Protein AF-A0A800MS13-F1 (afdb_monomer_lite)

Organism: Cytobacillus firmus (NCBI:txid1399)

pLDDT: mean 89.98, std 12.03, range [44.66, 98.5]

Sequence (130 aa):
MPWITLSTSRRIKYLKNELPKLKKLQSELDHDLFFPQVKTWYMLLRESWERAVEELLLNGVVERFNPSVQTQRLCKIKFTDEIVQLVTEGMTKTSTYVHDESQAIGRIIPSNDEMIEDLNMLEQFSKLFK

Structure (mmCIF, N/CA/C/O backbone):
data_AF-A0A800MS13-F1
#
_entry.id   AF-A0A800MS13-F1
#
loop_
_atom_site.group_PDB
_atom_site.id
_atom_site.type_symbol
_atom_site.label_atom_id
_atom_site.label_alt_id
_atom_site.label_comp_id
_atom_site.label_asym_id
_atom_site.label_entity_id
_atom_site.label_seq_id
_atom_site.pdbx_PDB_ins_code
_atom_site.Cartn_x
_atom_site.Cartn_y
_atom_site.Cartn_z
_atom_site.occupancy
_atom_site.B_iso_or_equiv
_atom_site.auth_seq_id
_atom_site.auth_comp_id
_atom_site.auth_asym_id
_atom_site.auth_atom_id
_atom_site.pdbx_PDB_model_num
ATOM 1 N N . MET A 1 1 ? -12.928 6.766 -12.023 1.00 60.12 1 MET A N 1
ATOM 2 C CA . MET A 1 1 ? -12.799 7.384 -10.684 1.00 60.12 1 MET A CA 1
ATOM 3 C C . MET A 1 1 ? -11.366 7.867 -10.517 1.00 60.12 1 MET A C 1
ATOM 5 O O . MET A 1 1 ? -10.481 7.127 -10.935 1.00 60.12 1 MET A O 1
ATOM 9 N N . PRO A 1 2 ? -11.128 9.064 -9.955 1.00 86.81 2 PRO A N 1
ATOM 10 C CA . PRO A 1 2 ? -9.779 9.572 -9.687 1.00 86.81 2 PRO A CA 1
ATOM 11 C C . PRO A 1 2 ? -8.984 8.637 -8.761 1.00 86.81 2 PRO A C 1
ATOM 13 O O . PRO A 1 2 ? -9.568 8.066 -7.839 1.00 86.81 2 PRO A O 1
ATOM 16 N N . TRP A 1 3 ? -7.666 8.508 -8.956 1.00 91.44 3 TRP A N 1
ATOM 17 C CA . TRP A 1 3 ? -6.792 7.610 -8.175 1.00 91.44 3 TRP A CA 1
ATOM 18 C C . TRP A 1 3 ? -6.955 7.761 -6.649 1.00 91.44 3 TRP A C 1
ATOM 20 O O . TRP A 1 3 ? -7.079 6.778 -5.912 1.00 91.44 3 TRP A O 1
ATOM 30 N N . ILE A 1 4 ? -7.072 9.003 -6.173 1.00 89.06 4 ILE A N 1
ATOM 31 C CA . ILE A 1 4 ? -7.271 9.333 -4.753 1.00 89.06 4 ILE A CA 1
ATOM 32 C C . ILE A 1 4 ? -8.541 8.705 -4.146 1.00 89.06 4 ILE A C 1
ATOM 34 O O . ILE A 1 4 ? -8.589 8.426 -2.951 1.00 89.06 4 ILE A O 1
ATOM 38 N N . THR A 1 5 ? -9.553 8.414 -4.964 1.00 88.38 5 THR A N 1
ATOM 39 C CA . THR A 1 5 ? -10.831 7.824 -4.523 1.00 88.38 5 THR A CA 1
ATOM 40 C C . THR A 1 5 ? -10.859 6.296 -4.599 1.00 88.38 5 THR A C 1
ATOM 42 O O . THR A 1 5 ? -11.832 5.673 -4.182 1.00 88.38 5 THR A O 1
ATOM 45 N N . LEU A 1 6 ? -9.815 5.664 -5.145 1.00 95.12 6 LEU A N 1
ATOM 46 C CA . LEU A 1 6 ? -9.763 4.211 -5.274 1.00 95.12 6 LEU A CA 1
ATOM 47 C C . LEU A 1 6 ? -9.459 3.552 -3.926 1.00 95.12 6 LEU A C 1
ATOM 49 O O . LEU A 1 6 ? -8.524 3.959 -3.235 1.00 95.12 6 LEU A O 1
ATOM 53 N N . SER A 1 7 ? -10.218 2.503 -3.601 1.00 95.81 7 SER A N 1
ATOM 54 C CA . SER A 1 7 ? -9.925 1.591 -2.492 1.00 95.81 7 SER A CA 1
ATOM 55 C C . SER A 1 7 ? -8.627 0.827 -2.736 1.00 95.81 7 SER A C 1
ATOM 57 O O . SER A 1 7 ? -8.205 0.650 -3.884 1.00 95.81 7 SER A O 1
ATOM 59 N N . THR A 1 8 ? -8.048 0.286 -1.670 1.00 97.19 8 THR A N 1
ATOM 60 C CA . THR A 1 8 ? -6.847 -0.559 -1.698 1.00 97.19 8 THR A CA 1
ATOM 61 C C . THR A 1 8 ? -6.978 -1.680 -2.729 1.00 97.19 8 THR A C 1
ATOM 63 O O . THR A 1 8 ? -6.116 -1.854 -3.589 1.00 97.19 8 THR A O 1
ATOM 66 N N . SER A 1 9 ? -8.117 -2.380 -2.744 1.00 97.25 9 SER A N 1
ATOM 67 C CA . SER A 1 9 ? -8.380 -3.463 -3.701 1.00 97.25 9 SER A CA 1
ATOM 68 C C . SER A 1 9 ? -8.391 -3.000 -5.165 1.00 97.25 9 SER A C 1
ATOM 70 O O . SER A 1 9 ? -7.885 -3.699 -6.046 1.00 97.25 9 SER A O 1
ATOM 72 N N . ARG A 1 10 ? -8.936 -1.810 -5.449 1.00 97.94 10 ARG A N 1
ATOM 73 C CA . ARG A 1 10 ? -8.954 -1.237 -6.804 1.00 97.94 10 ARG A CA 1
ATOM 74 C C . ARG A 1 10 ? -7.580 -0.728 -7.227 1.00 97.94 10 ARG A C 1
ATOM 76 O O . ARG A 1 10 ? -7.247 -0.868 -8.401 1.00 97.94 10 ARG A O 1
ATOM 83 N N . ARG A 1 11 ? -6.788 -0.188 -6.296 1.00 98.44 11 ARG A N 1
ATOM 84 C CA . ARG A 1 11 ? -5.401 0.233 -6.544 1.00 98.44 11 ARG A CA 1
ATOM 85 C C . ARG A 1 11 ? -4.503 -0.955 -6.883 1.00 98.44 11 ARG A C 1
ATOM 87 O O . ARG A 1 11 ? -3.835 -0.917 -7.910 1.00 98.44 11 ARG A O 1
ATOM 94 N N . ILE A 1 12 ? -4.587 -2.049 -6.118 1.00 98.38 12 ILE A N 1
ATOM 95 C CA . ILE A 1 12 ? -3.877 -3.307 -6.424 1.00 98.38 12 ILE A CA 1
ATOM 96 C C . ILE A 1 12 ? -4.250 -3.803 -7.826 1.00 98.38 12 ILE A C 1
ATOM 98 O O . ILE A 1 12 ? -3.376 -4.110 -8.633 1.00 98.38 12 ILE A O 1
ATOM 102 N N . LYS A 1 13 ? -5.551 -3.831 -8.155 1.00 98.19 13 LYS A N 1
ATOM 103 C CA . LYS A 1 13 ? -6.016 -4.238 -9.490 1.00 98.19 13 LYS A CA 1
ATOM 104 C C . LYS A 1 13 ? -5.467 -3.335 -10.598 1.00 98.19 13 LYS A C 1
ATOM 106 O O . LYS A 1 13 ? -5.083 -3.842 -11.647 1.00 98.19 13 LYS A O 1
ATOM 111 N N . TYR A 1 14 ? -5.443 -2.021 -10.381 1.00 98.00 14 TYR A N 1
ATOM 112 C CA . TYR A 1 14 ? -4.866 -1.069 -11.329 1.00 98.00 14 TYR A CA 1
ATOM 113 C C . TYR A 1 14 ? -3.380 -1.362 -11.566 1.00 98.00 14 TYR A C 1
ATOM 115 O O . TYR A 1 14 ? -2.989 -1.593 -12.705 1.00 98.00 14 TYR A O 1
ATOM 123 N N . LEU A 1 15 ? -2.579 -1.448 -10.498 1.00 98.19 15 LEU A N 1
ATOM 124 C CA . LEU A 1 15 ? -1.139 -1.719 -10.581 1.00 98.19 15 LEU A CA 1
ATOM 125 C C . LEU A 1 15 ? -0.848 -3.046 -11.285 1.00 98.19 15 LEU A C 1
ATOM 127 O O . LEU A 1 15 ? 0.035 -3.107 -12.138 1.00 98.19 15 LEU A O 1
ATOM 131 N N . LYS A 1 16 ? -1.643 -4.081 -10.990 1.00 98.38 16 LYS A N 1
ATOM 132 C CA . LYS A 1 16 ? -1.551 -5.395 -11.637 1.00 98.38 16 LYS A CA 1
ATOM 133 C C . LYS A 1 16 ? -1.786 -5.323 -13.145 1.00 98.38 16 LYS A C 1
ATOM 135 O O . LYS A 1 16 ? -1.101 -5.998 -13.905 1.00 98.38 16 LYS A O 1
ATOM 140 N N . ASN A 1 17 ? -2.739 -4.500 -13.579 1.00 97.69 17 ASN A N 1
ATOM 141 C CA . ASN A 1 17 ? -3.065 -4.323 -14.994 1.00 97.69 17 ASN A CA 1
ATOM 142 C C . ASN A 1 17 ? -2.006 -3.514 -15.765 1.00 97.69 17 ASN A C 1
ATOM 144 O O . ASN A 1 17 ? -1.958 -3.609 -16.991 1.00 97.69 17 ASN A O 1
ATOM 148 N N . GLU A 1 18 ? -1.162 -2.742 -15.077 1.00 96.88 18 GLU A N 1
ATOM 149 C CA . GLU A 1 18 ? -0.063 -1.995 -15.703 1.00 96.88 18 GLU A CA 1
ATOM 150 C C . GLU A 1 18 ? 1.186 -2.862 -15.942 1.00 96.88 18 GLU A C 1
ATOM 152 O O . GLU A 1 18 ? 1.925 -2.617 -16.896 1.00 96.88 18 GLU A O 1
ATOM 157 N N . LEU A 1 19 ? 1.398 -3.921 -15.149 1.00 96.88 19 LEU A N 1
ATOM 158 C CA . LEU A 1 19 ? 2.585 -4.786 -15.244 1.00 96.88 19 LEU A CA 1
ATOM 159 C C . LEU A 1 19 ? 2.841 -5.372 -16.649 1.00 96.88 19 LEU A C 1
ATOM 161 O O . LEU A 1 19 ? 3.993 -5.329 -17.084 1.00 96.88 19 LEU A O 1
ATOM 165 N N . PRO A 1 20 ? 1.836 -5.855 -17.416 1.00 95.44 20 PRO A N 1
ATOM 166 C CA . PRO A 1 20 ? 2.066 -6.343 -18.779 1.00 95.44 20 PRO A CA 1
ATOM 167 C C . PRO A 1 20 ? 2.562 -5.260 -19.744 1.00 95.44 20 PRO A C 1
ATOM 169 O O . PRO A 1 20 ? 3.358 -5.547 -20.637 1.00 95.44 20 PRO A O 1
ATOM 172 N N . LYS A 1 21 ? 2.116 -4.008 -19.567 1.00 92.69 21 LYS A N 1
ATOM 173 C CA . LYS A 1 21 ? 2.556 -2.878 -20.398 1.00 92.69 21 LYS A CA 1
ATOM 174 C C . LYS A 1 21 ? 4.015 -2.540 -20.110 1.00 92.69 21 LYS A C 1
ATOM 176 O O . LYS A 1 21 ? 4.799 -2.372 -21.037 1.00 92.69 21 LYS A O 1
ATOM 181 N N . LEU A 1 22 ? 4.382 -2.511 -18.829 1.00 92.44 22 LEU A N 1
ATOM 182 C CA . LEU A 1 22 ? 5.757 -2.274 -18.389 1.00 92.44 22 LEU A CA 1
ATOM 183 C C . LEU A 1 22 ? 6.698 -3.390 -18.851 1.00 92.44 22 LEU A C 1
ATOM 185 O O . LEU A 1 22 ? 7.800 -3.103 -19.306 1.00 92.44 22 LEU A O 1
ATOM 189 N N . LYS A 1 23 ? 6.241 -4.648 -18.831 1.00 92.56 23 LYS A N 1
ATOM 190 C CA . LYS A 1 23 ? 6.995 -5.788 -19.373 1.00 92.56 23 LYS A CA 1
ATOM 191 C C . LYS A 1 23 ? 7.311 -5.615 -20.858 1.00 92.56 23 LYS A C 1
ATOM 193 O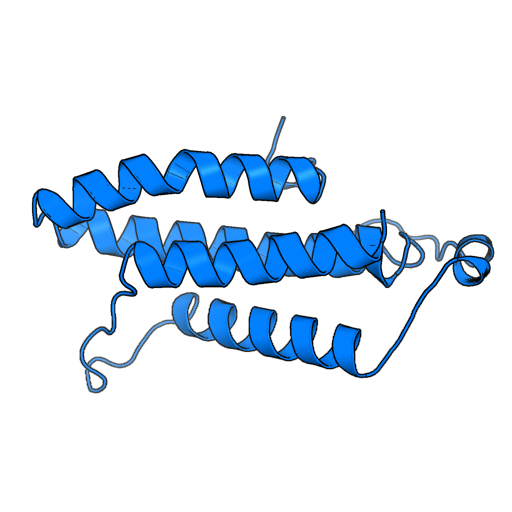 O . LYS A 1 23 ? 8.427 -5.892 -21.288 1.0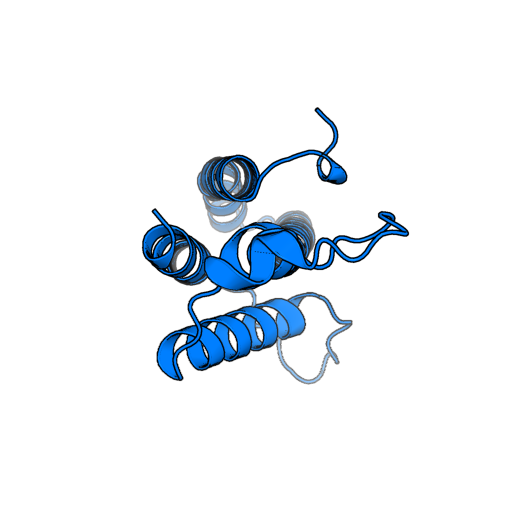0 92.56 23 LYS A O 1
ATOM 198 N N . LYS A 1 24 ? 6.334 -5.144 -21.639 1.00 90.88 24 LYS A N 1
ATOM 199 C CA . LYS A 1 24 ? 6.519 -4.872 -23.067 1.00 90.88 24 LYS A CA 1
ATOM 200 C C . LYS A 1 24 ? 7.560 -3.769 -23.295 1.00 90.88 24 LYS A C 1
ATOM 202 O O . LYS A 1 24 ? 8.497 -3.990 -24.056 1.00 90.88 24 LYS A O 1
ATOM 207 N N . LEU A 1 25 ? 7.455 -2.650 -22.575 1.00 86.94 25 LEU A N 1
ATOM 208 C CA . LEU A 1 25 ? 8.432 -1.553 -22.650 1.00 86.94 25 LEU A CA 1
ATOM 209 C C . LEU A 1 25 ? 9.851 -2.011 -22.282 1.00 86.94 25 LEU A C 1
ATOM 211 O O . LEU A 1 25 ? 10.808 -1.640 -22.952 1.00 86.94 25 LEU A O 1
ATOM 215 N N . GLN A 1 26 ? 9.981 -2.874 -21.269 1.00 84.06 26 GLN A N 1
ATOM 216 C CA . GLN A 1 26 ? 11.266 -3.467 -20.897 1.00 84.06 26 GLN A CA 1
ATOM 217 C C . GLN A 1 26 ? 11.868 -4.299 -22.043 1.00 84.06 26 GLN A C 1
ATOM 219 O O . GLN A 1 26 ? 13.068 -4.227 -22.292 1.00 84.06 26 GLN A O 1
ATOM 224 N N . SER A 1 27 ? 11.042 -5.081 -22.751 1.00 83.25 27 SER A N 1
ATOM 225 C CA . SER A 1 27 ? 11.490 -5.939 -23.859 1.00 83.25 27 SER A CA 1
ATOM 226 C C . SER A 1 27 ? 11.841 -5.181 -25.141 1.00 83.25 27 SER A C 1
ATOM 228 O O . SER A 1 27 ? 12.667 -5.650 -25.918 1.00 83.25 27 SER A O 1
ATOM 230 N N . GLU A 1 28 ? 11.236 -4.012 -25.357 1.00 84.62 28 GLU A N 1
ATOM 231 C CA . GLU A 1 28 ? 11.497 -3.153 -26.519 1.00 84.62 28 GLU A CA 1
ATOM 232 C C . GLU A 1 28 ? 12.771 -2.301 -26.343 1.00 84.62 28 GLU A C 1
ATOM 234 O O . GLU A 1 28 ? 13.150 -1.588 -27.268 1.00 84.62 28 GLU A O 1
ATOM 239 N N . LEU A 1 29 ? 13.456 -2.407 -25.189 1.00 69.62 29 LEU A N 1
ATOM 240 C CA . LEU A 1 29 ? 14.675 -1.659 -24.826 1.00 69.62 29 LEU A CA 1
ATOM 241 C C . LEU A 1 29 ? 14.525 -0.130 -24.938 1.00 69.62 29 LEU A C 1
ATOM 243 O O . LEU A 1 29 ? 15.515 0.598 -25.026 1.00 69.62 29 LEU A O 1
ATOM 247 N N . ASP A 1 30 ? 13.292 0.374 -24.875 1.00 75.31 30 ASP A N 1
ATOM 248 C CA . ASP A 1 30 ? 13.002 1.804 -24.827 1.00 75.31 30 ASP A CA 1
ATOM 249 C C . ASP A 1 30 ? 13.220 2.323 -23.396 1.00 75.31 30 ASP A C 1
ATOM 251 O O . ASP A 1 30 ? 12.290 2.539 -22.614 1.00 75.31 30 ASP A O 1
ATOM 255 N N . HIS A 1 31 ? 14.492 2.434 -23.009 1.00 69.44 31 HIS A N 1
ATOM 256 C CA . HIS A 1 31 ? 14.898 2.802 -21.653 1.00 69.44 31 HIS A CA 1
ATOM 257 C C . HIS A 1 31 ? 14.454 4.215 -21.252 1.00 69.44 31 HIS A C 1
ATOM 259 O O . HIS A 1 31 ? 14.181 4.448 -20.068 1.00 69.44 31 HIS A O 1
ATOM 265 N N . ASP A 1 32 ? 14.347 5.126 -22.222 1.00 75.62 32 ASP A N 1
ATOM 266 C CA . ASP A 1 32 ? 13.932 6.512 -22.005 1.00 75.62 32 ASP A CA 1
ATOM 267 C C . ASP A 1 32 ? 12.450 6.603 -21.624 1.00 75.62 32 ASP A C 1
ATOM 269 O O . ASP A 1 32 ? 12.078 7.437 -20.795 1.00 75.62 32 ASP A O 1
ATOM 273 N N . LEU A 1 33 ? 11.608 5.703 -22.147 1.00 79.75 33 LEU A N 1
ATOM 274 C CA . LEU A 1 33 ? 10.205 5.590 -21.741 1.00 79.75 33 LEU A CA 1
ATOM 275 C C . LEU A 1 33 ? 9.986 4.631 -20.568 1.00 79.75 33 LEU A C 1
ATOM 277 O O . LEU A 1 33 ? 9.074 4.840 -19.767 1.00 79.75 33 LEU A O 1
ATOM 281 N N . PHE A 1 34 ? 10.800 3.586 -20.432 1.00 83.31 34 PHE A N 1
ATOM 282 C CA . PHE A 1 34 ? 10.606 2.562 -19.408 1.00 83.31 34 PHE A CA 1
ATOM 283 C C . PHE A 1 34 ? 10.830 3.102 -17.990 1.00 83.31 34 PHE A C 1
ATOM 285 O O . PHE A 1 34 ? 9.980 2.919 -17.116 1.00 83.31 34 PHE A O 1
ATOM 292 N N . PHE A 1 35 ? 11.938 3.811 -17.751 1.00 84.69 35 PHE A N 1
ATOM 293 C CA . PHE A 1 35 ? 12.297 4.261 -16.403 1.00 84.69 35 PHE A CA 1
ATOM 294 C C . PHE A 1 35 ? 11.270 5.225 -15.771 1.00 84.69 35 PHE A C 1
ATOM 296 O O . PHE A 1 35 ? 10.846 4.972 -14.638 1.00 84.69 35 PHE A O 1
ATOM 303 N N . PRO A 1 36 ? 10.785 6.279 -16.464 1.00 87.75 36 PRO A N 1
ATOM 304 C CA . PRO A 1 36 ? 9.743 7.156 -15.922 1.00 87.75 36 PRO A CA 1
ATOM 305 C C . PRO A 1 36 ? 8.443 6.419 -15.573 1.00 87.75 36 PRO A C 1
ATOM 307 O O . PRO A 1 36 ? 7.771 6.762 -14.594 1.00 87.75 36 PRO A O 1
ATOM 310 N N . GLN A 1 37 ? 8.094 5.390 -16.348 1.00 91.38 37 GLN A N 1
ATOM 311 C CA . GLN A 1 37 ? 6.883 4.604 -16.121 1.00 91.38 37 GLN A CA 1
ATOM 312 C C . GLN A 1 37 ? 7.023 3.684 -14.908 1.00 91.38 37 GLN A C 1
ATOM 314 O O . GLN A 1 37 ? 6.096 3.587 -14.105 1.00 91.38 37 GLN A O 1
ATOM 319 N N . VAL A 1 38 ? 8.196 3.077 -14.713 1.00 91.81 38 VAL A N 1
ATOM 320 C CA . VAL A 1 38 ? 8.509 2.313 -13.496 1.00 91.81 38 VAL A CA 1
ATOM 321 C C . VAL A 1 38 ? 8.481 3.219 -12.265 1.00 91.81 38 VAL A C 1
ATOM 323 O O . VAL A 1 38 ? 7.824 2.881 -11.281 1.00 91.81 38 VAL A O 1
ATOM 326 N N . LYS A 1 39 ? 9.100 4.405 -12.328 1.00 90.94 39 LYS A N 1
ATOM 327 C CA . LYS A 1 39 ? 9.066 5.387 -11.230 1.00 90.94 39 LYS A CA 1
ATOM 328 C C . LYS A 1 39 ? 7.633 5.779 -10.862 1.00 90.94 39 LYS A C 1
ATOM 330 O O . LYS A 1 39 ? 7.262 5.777 -9.689 1.00 90.94 39 LYS A O 1
ATOM 335 N N . THR A 1 40 ? 6.806 6.052 -11.869 1.00 93.81 40 THR A N 1
ATOM 336 C CA . THR A 1 40 ? 5.379 6.349 -11.679 1.00 93.81 40 THR A CA 1
ATOM 337 C C . THR A 1 40 ? 4.640 5.169 -11.050 1.00 93.81 40 THR A C 1
ATOM 339 O O . THR A 1 40 ? 3.850 5.355 -10.125 1.00 93.81 40 THR A O 1
ATOM 342 N N . TRP A 1 41 ? 4.914 3.944 -11.497 1.00 96.25 41 TRP A N 1
ATOM 343 C CA . TRP A 1 41 ? 4.305 2.744 -10.934 1.00 96.25 41 TRP A CA 1
ATOM 344 C C . TRP A 1 41 ? 4.663 2.558 -9.451 1.00 96.25 41 TRP A C 1
ATOM 346 O O . TRP A 1 41 ? 3.767 2.310 -8.645 1.00 96.25 41 TRP A O 1
ATOM 356 N N . TYR A 1 42 ? 5.925 2.767 -9.056 1.00 95.94 42 TYR A N 1
ATOM 357 C CA . TYR A 1 42 ? 6.340 2.688 -7.647 1.00 95.94 42 TYR A CA 1
ATOM 358 C C . TYR A 1 42 ? 5.768 3.810 -6.785 1.00 95.94 42 TYR A C 1
ATOM 360 O O . TYR A 1 42 ? 5.385 3.558 -5.644 1.00 95.94 42 TYR A O 1
ATOM 368 N N . MET A 1 43 ? 5.640 5.024 -7.325 1.00 95.88 43 MET A N 1
ATOM 369 C CA . MET A 1 43 ? 4.925 6.112 -6.652 1.00 95.88 43 MET A CA 1
ATOM 370 C C . MET A 1 43 ? 3.481 5.695 -6.335 1.00 95.88 43 MET A C 1
ATOM 372 O O . MET A 1 43 ? 3.036 5.814 -5.194 1.00 95.88 43 MET A O 1
ATOM 376 N N . LEU A 1 44 ? 2.770 5.118 -7.308 1.00 97.69 44 LEU A N 1
ATOM 377 C CA . LEU A 1 44 ? 1.410 4.615 -7.106 1.00 97.69 44 LEU A CA 1
ATOM 378 C C . LEU A 1 44 ? 1.367 3.407 -6.150 1.00 97.69 44 LEU A C 1
ATOM 380 O O . LEU A 1 44 ? 0.437 3.291 -5.348 1.00 97.69 44 LEU A O 1
ATOM 384 N N . LEU A 1 45 ? 2.361 2.515 -6.170 1.00 98.06 45 LEU A N 1
ATOM 385 C CA . LEU A 1 45 ? 2.457 1.421 -5.198 1.00 98.06 45 LEU A CA 1
ATOM 386 C C . LEU A 1 45 ? 2.660 1.956 -3.771 1.00 98.06 45 LEU A C 1
ATOM 388 O O . LEU A 1 45 ? 1.960 1.518 -2.858 1.00 98.06 45 LEU A O 1
ATOM 392 N N . ARG A 1 46 ? 3.530 2.955 -3.579 1.00 97.56 46 ARG A N 1
ATOM 393 C CA . ARG A 1 46 ? 3.741 3.629 -2.288 1.00 97.56 46 ARG A CA 1
ATOM 394 C C . ARG A 1 46 ? 2.454 4.268 -1.772 1.00 97.56 46 ARG A C 1
ATOM 396 O O . ARG A 1 46 ? 2.055 4.047 -0.634 1.00 97.56 46 ARG A O 1
ATOM 403 N N . GLU A 1 47 ? 1.747 5.005 -2.626 1.00 97.19 47 GLU A N 1
ATOM 404 C CA . GLU A 1 47 ? 0.441 5.571 -2.274 1.00 97.19 47 GLU A CA 1
ATOM 405 C C . GLU A 1 47 ? -0.596 4.484 -1.943 1.00 97.19 47 GLU A C 1
ATOM 407 O O . GLU A 1 47 ? -1.523 4.707 -1.162 1.00 97.19 47 GLU A O 1
ATOM 412 N N . SER A 1 48 ? -0.478 3.297 -2.539 1.00 98.25 48 SER A N 1
ATOM 413 C CA . SER A 1 48 ? -1.355 2.162 -2.238 1.00 98.25 48 SER A CA 1
ATOM 414 C C . SER A 1 48 ? -1.074 1.566 -0.863 1.00 98.25 48 SER A C 1
ATOM 416 O O . SER A 1 48 ? -2.032 1.236 -0.171 1.00 98.25 48 SER A O 1
ATOM 418 N N . TRP A 1 49 ? 0.191 1.505 -0.435 1.00 98.25 49 TRP A N 1
ATOM 419 C CA . TRP A 1 49 ? 0.555 1.161 0.943 1.00 98.25 49 TRP A CA 1
ATOM 420 C C . TRP A 1 49 ? -0.024 2.152 1.950 1.00 98.25 49 TRP A C 1
ATOM 422 O O . TRP A 1 49 ? -0.651 1.740 2.923 1.00 98.25 49 TRP A O 1
ATOM 432 N N . GLU A 1 50 ? 0.092 3.453 1.682 1.00 97.06 50 GLU A N 1
ATOM 433 C CA . GLU A 1 50 ? -0.500 4.485 2.539 1.00 97.06 50 GLU A CA 1
ATOM 434 C C . GLU A 1 50 ? -2.023 4.322 2.668 1.00 97.06 50 GLU A C 1
ATOM 436 O O . GLU A 1 50 ? -2.566 4.359 3.772 1.00 97.06 50 GLU A O 1
ATOM 441 N N . ARG A 1 51 ? -2.720 4.068 1.550 1.00 97.06 51 ARG A N 1
ATOM 442 C CA . ARG A 1 51 ? -4.164 3.795 1.577 1.00 97.06 51 ARG A CA 1
ATOM 443 C C . ARG A 1 51 ? -4.490 2.499 2.315 1.00 97.06 51 ARG A C 1
ATOM 445 O O . ARG A 1 51 ? -5.476 2.473 3.038 1.00 97.06 51 ARG A O 1
ATOM 452 N N . ALA A 1 52 ? -3.681 1.454 2.168 1.00 97.38 52 ALA A N 1
ATOM 453 C CA . ALA A 1 52 ? -3.891 0.188 2.860 1.00 97.38 52 ALA A CA 1
ATOM 454 C C . ALA A 1 52 ? -3.721 0.332 4.381 1.00 97.38 52 ALA A C 1
ATOM 456 O O . ALA A 1 52 ? -4.468 -0.281 5.141 1.00 97.38 52 ALA A O 1
ATOM 457 N N . VAL A 1 53 ? -2.797 1.185 4.836 1.00 97.38 53 VAL A N 1
ATOM 458 C CA . VAL A 1 53 ? -2.652 1.525 6.257 1.00 97.38 53 VAL A CA 1
ATOM 459 C C . VAL A 1 53 ? -3.896 2.251 6.776 1.00 97.38 53 VAL A C 1
ATOM 461 O O . VAL A 1 53 ? -4.457 1.841 7.787 1.00 97.38 53 VAL A O 1
ATOM 464 N N . GLU A 1 54 ? -4.363 3.289 6.081 1.00 96.12 54 GLU A N 1
ATOM 465 C CA . GLU A 1 54 ? -5.554 4.052 6.490 1.00 96.12 54 GLU A CA 1
ATOM 466 C C . GLU A 1 54 ? -6.830 3.187 6.471 1.00 96.12 54 GLU A C 1
ATOM 468 O O . GLU A 1 54 ? -7.575 3.131 7.449 1.00 96.12 54 GLU A O 1
ATOM 473 N N . GLU A 1 55 ? -7.066 2.480 5.365 1.00 96.00 55 GLU A N 1
ATOM 474 C CA . GLU A 1 55 ? -8.302 1.739 5.097 1.00 96.00 55 GLU A CA 1
ATOM 475 C C . GLU A 1 55 ? -8.366 0.407 5.855 1.00 96.00 55 GLU A C 1
ATOM 477 O O . GLU A 1 55 ? -9.415 0.076 6.404 1.00 96.00 55 GLU A O 1
ATOM 482 N N . LEU A 1 56 ? -7.267 -0.360 5.886 1.00 96.31 56 LEU A N 1
ATOM 483 C CA . LEU A 1 56 ? -7.254 -1.734 6.402 1.00 96.31 56 LEU A CA 1
ATOM 484 C C . LEU A 1 56 ? -6.665 -1.817 7.813 1.00 96.31 56 LEU A C 1
ATOM 486 O O . LEU A 1 56 ? -7.356 -2.256 8.729 1.00 96.31 56 LEU A O 1
ATOM 490 N N . LEU A 1 57 ? -5.422 -1.360 8.012 1.00 97.00 57 LEU A N 1
ATOM 491 C CA . LEU A 1 57 ? -4.740 -1.475 9.311 1.00 97.00 57 LEU A CA 1
ATOM 492 C C . LEU A 1 57 ? -5.420 -0.634 10.390 1.00 97.00 57 LEU A C 1
ATOM 494 O O . LEU A 1 57 ? -5.749 -1.128 11.467 1.00 97.00 57 LEU A O 1
ATOM 498 N N . LEU A 1 58 ? -5.650 0.641 10.087 1.00 96.75 58 LEU A N 1
ATOM 499 C CA . LEU A 1 58 ? -6.316 1.569 10.992 1.00 96.75 58 LEU A CA 1
ATOM 500 C C . LEU A 1 58 ? -7.837 1.450 10.925 1.00 96.75 58 LEU A C 1
ATOM 502 O O . LEU A 1 58 ? -8.516 2.138 11.682 1.00 96.75 58 LEU A O 1
ATOM 506 N N . ASN A 1 59 ? -8.385 0.608 10.039 1.00 96.38 59 ASN A N 1
ATOM 507 C CA . ASN A 1 59 ? -9.825 0.430 9.852 1.00 96.38 59 ASN A CA 1
ATOM 508 C C . ASN A 1 59 ? -10.566 1.781 9.685 1.00 96.38 59 ASN A C 1
ATOM 510 O O . ASN A 1 59 ? -11.654 1.998 10.223 1.00 96.38 59 ASN A O 1
ATOM 514 N N . GLY A 1 60 ? -9.942 2.751 9.009 1.00 95.38 60 GLY A N 1
ATOM 515 C CA . GLY A 1 60 ? -10.456 4.109 8.831 1.00 95.38 60 GLY A CA 1
ATOM 516 C C . GLY A 1 60 ? -10.684 4.888 10.134 1.00 95.38 60 GLY A C 1
ATOM 517 O O . GLY A 1 60 ? -11.573 5.735 10.186 1.00 95.38 60 GLY A O 1
ATOM 518 N N . VAL A 1 61 ? -9.948 4.581 11.210 1.00 96.88 61 VAL A N 1
ATOM 519 C CA . VAL A 1 61 ? -9.936 5.396 12.441 1.00 96.88 61 VAL A CA 1
ATOM 520 C C . VAL A 1 61 ? -9.364 6.782 12.159 1.00 96.88 61 VAL A C 1
ATOM 522 O O . VAL A 1 61 ? -9.907 7.778 12.638 1.00 96.88 61 VAL A O 1
ATOM 525 N N . VAL A 1 62 ? -8.294 6.830 11.363 1.00 95.12 62 VAL A N 1
ATOM 526 C CA . VAL A 1 62 ? -7.672 8.053 10.855 1.00 95.12 62 VAL A CA 1
ATOM 527 C C . VAL A 1 62 ? -7.581 7.937 9.340 1.00 95.12 62 VAL A C 1
ATOM 529 O O . VAL A 1 62 ? -7.016 6.977 8.823 1.00 95.12 62 VAL A O 1
ATOM 532 N N . GLU A 1 63 ? -8.125 8.926 8.640 1.00 92.31 63 G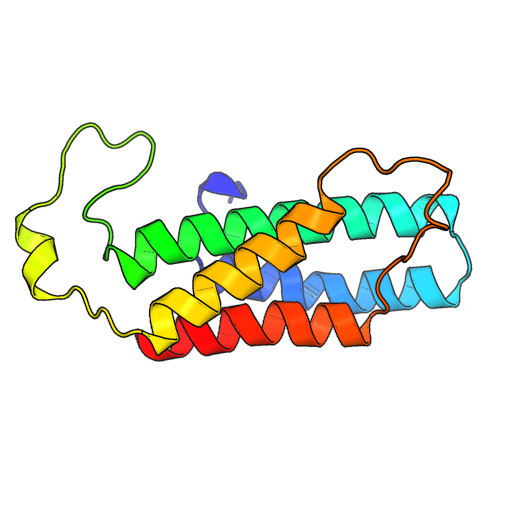LU A N 1
ATOM 533 C CA . GLU A 1 63 ? -8.074 9.040 7.182 1.00 92.31 63 GLU A CA 1
ATOM 534 C C . GLU A 1 63 ? -7.701 10.479 6.820 1.00 92.31 63 GLU A C 1
ATOM 536 O O . GLU A 1 63 ? -8.141 11.431 7.475 1.00 92.31 63 GLU A O 1
ATOM 541 N N . ARG A 1 64 ? -6.898 10.669 5.768 1.00 88.38 64 ARG A N 1
ATOM 542 C CA . ARG A 1 64 ? -6.557 12.025 5.317 1.00 88.38 64 ARG A CA 1
ATOM 543 C C . ARG A 1 64 ? -7.806 12.799 4.921 1.00 88.38 64 ARG A C 1
ATOM 545 O O . ARG A 1 64 ? -8.709 12.266 4.283 1.00 88.38 64 ARG A O 1
ATOM 552 N N . PHE A 1 65 ? -7.805 14.087 5.260 1.00 86.44 65 PHE A N 1
ATOM 553 C CA . PHE A 1 65 ? -8.898 15.025 4.986 1.00 86.44 65 PHE A CA 1
ATOM 554 C C . PHE A 1 65 ? -10.223 14.697 5.696 1.00 86.44 65 PHE A C 1
ATOM 556 O O . PHE A 1 65 ? -11.218 15.376 5.452 1.00 86.44 65 PHE A O 1
ATOM 563 N N . ASN A 1 66 ? -10.238 13.721 6.611 1.00 88.56 66 ASN A N 1
ATOM 564 C CA . ASN A 1 66 ? -11.332 13.528 7.551 1.00 88.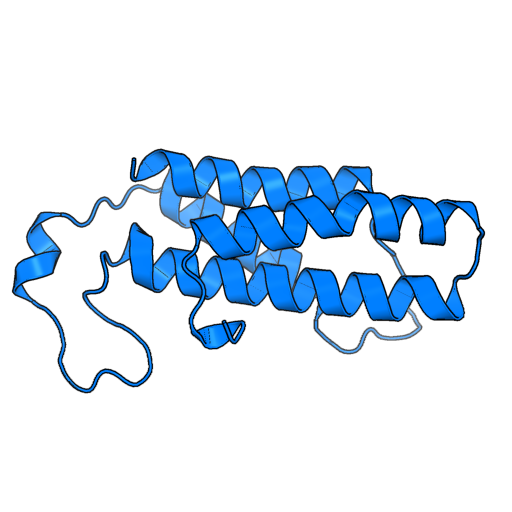56 66 ASN A CA 1
ATOM 565 C C . ASN A 1 66 ? -10.965 14.199 8.888 1.00 88.56 66 ASN A C 1
ATOM 567 O O . ASN A 1 66 ? -10.031 13.749 9.552 1.00 88.56 66 ASN A O 1
ATOM 571 N N . PRO A 1 67 ? -11.654 15.276 9.308 1.00 91.50 67 PRO A N 1
ATOM 572 C CA . PRO A 1 67 ? -11.331 15.963 10.558 1.00 91.50 67 PRO A CA 1
ATOM 573 C C . PRO A 1 67 ? -11.687 15.139 11.804 1.00 91.50 67 PRO A C 1
ATOM 575 O O . PRO A 1 67 ? -11.243 15.463 12.903 1.00 91.50 67 PRO A O 1
ATOM 578 N N . SER A 1 68 ? -12.514 14.100 11.667 1.00 94.81 68 SER A N 1
ATOM 579 C CA . SER A 1 68 ? -12.994 13.295 12.786 1.00 94.81 68 SER A CA 1
ATOM 580 C C . SER A 1 68 ? -12.202 12.002 12.942 1.00 94.81 68 SER A C 1
ATOM 582 O O . SER A 1 68 ? -12.138 11.189 12.023 1.00 94.81 68 SER A O 1
ATOM 584 N N . VAL A 1 69 ? -11.703 11.754 14.155 1.00 96.31 69 VAL A N 1
ATOM 585 C CA . VAL A 1 69 ? -11.155 10.449 14.551 1.00 96.31 69 VAL A CA 1
ATOM 586 C C . VAL A 1 69 ? -12.309 9.485 14.848 1.00 96.31 69 VAL A C 1
ATOM 588 O O . VAL A 1 69 ? -13.114 9.734 15.747 1.00 96.31 69 VAL A O 1
ATOM 591 N N . GLN A 1 70 ? -12.400 8.368 14.119 1.00 96.06 70 GLN A N 1
ATOM 592 C CA . GLN A 1 70 ? -13.499 7.397 14.244 1.00 96.06 70 GLN A CA 1
ATOM 593 C C . GLN A 1 70 ? -13.247 6.400 15.389 1.00 96.06 70 GLN A C 1
ATOM 595 O O . GLN A 1 70 ? -13.021 5.213 15.162 1.00 96.06 70 GLN A O 1
ATOM 600 N N . THR A 1 71 ? -13.290 6.862 16.640 1.00 96.38 71 THR A N 1
ATOM 601 C CA . THR A 1 71 ? -12.910 6.069 17.833 1.00 96.38 71 THR A CA 1
ATOM 602 C C . THR A 1 71 ? -13.659 4.740 17.979 1.00 96.38 71 THR A C 1
ATOM 604 O O . THR A 1 71 ? -13.082 3.752 18.425 1.00 96.38 71 THR A O 1
ATOM 607 N N . GLN A 1 72 ? -14.916 4.661 17.534 1.00 96.38 72 GLN A N 1
ATOM 608 C CA . GLN A 1 72 ? -15.712 3.426 17.567 1.00 96.38 72 GLN A CA 1
ATOM 609 C C . GLN A 1 72 ? -15.135 2.302 16.692 1.00 96.38 72 GLN A C 1
ATOM 611 O O . GLN A 1 72 ? -15.446 1.135 16.907 1.00 96.38 72 GLN A O 1
ATOM 616 N N . ARG A 1 73 ? -14.290 2.631 15.708 1.00 96.19 73 ARG A N 1
ATOM 617 C CA . ARG A 1 73 ? -13.672 1.659 14.797 1.00 96.19 73 ARG A CA 1
ATOM 618 C C . ARG A 1 73 ? -12.429 0.978 15.376 1.00 96.19 73 ARG A C 1
ATOM 620 O O . ARG A 1 73 ? -11.994 -0.025 14.809 1.00 96.19 73 ARG A O 1
ATOM 627 N N . LEU A 1 74 ? -11.909 1.459 16.514 1.00 95.31 74 LEU A N 1
ATOM 628 C CA . LEU A 1 74 ? -10.755 0.873 17.213 1.00 95.31 74 LEU A CA 1
ATOM 629 C C . LEU A 1 74 ? -10.972 -0.603 17.573 1.00 95.31 74 LEU A C 1
ATOM 631 O O . LEU A 1 74 ? -10.028 -1.383 17.546 1.00 95.31 74 LEU A O 1
ATOM 635 N N . CYS A 1 75 ? -12.216 -1.007 17.853 1.00 93.12 75 CYS A N 1
ATOM 636 C CA . CYS A 1 75 ? -12.549 -2.375 18.263 1.00 93.12 75 CYS A CA 1
ATOM 637 C C . CYS A 1 75 ? -12.269 -3.449 17.198 1.00 93.12 75 CYS A C 1
ATOM 639 O O . CYS A 1 75 ? -12.303 -4.633 17.521 1.00 93.12 75 CYS A O 1
ATOM 641 N N . LYS A 1 76 ? -12.011 -3.058 15.943 1.00 91.50 76 LYS A N 1
ATOM 642 C CA . LYS A 1 76 ? -11.699 -3.978 14.839 1.00 91.50 76 LYS A CA 1
ATOM 643 C C . LYS A 1 76 ? -10.248 -3.881 14.360 1.00 91.50 76 LYS A C 1
ATOM 645 O O . LYS A 1 76 ? -9.906 -4.534 13.378 1.00 91.50 76 LYS A O 1
ATOM 650 N N . ILE A 1 77 ? -9.406 -3.065 15.003 1.00 93.94 77 ILE A N 1
ATOM 651 C CA . ILE A 1 77 ? -7.987 -2.994 14.643 1.00 93.94 77 ILE A CA 1
ATOM 652 C C . ILE A 1 77 ? -7.311 -4.312 15.022 1.00 93.94 77 ILE A C 1
ATOM 654 O O . ILE A 1 77 ? -7.414 -4.779 16.156 1.00 93.94 77 ILE A O 1
ATOM 658 N N . LYS A 1 78 ? -6.582 -4.880 14.061 1.00 91.25 78 LYS A N 1
ATOM 659 C CA . LYS A 1 78 ? -5.674 -6.006 14.260 1.00 91.25 78 LYS A CA 1
ATOM 660 C C . LYS A 1 78 ? -4.251 -5.504 14.070 1.00 9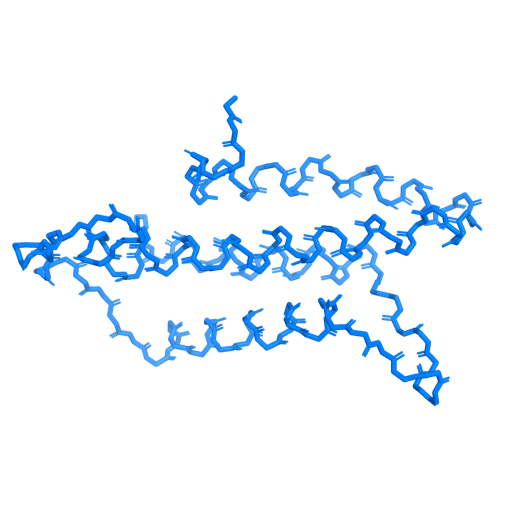1.25 78 LYS A C 1
ATOM 662 O O . LYS A 1 78 ? -3.935 -4.934 13.031 1.00 91.25 78 LYS A O 1
ATOM 667 N N . PHE A 1 79 ? -3.403 -5.741 15.061 1.00 93.19 79 PHE A N 1
ATOM 668 C CA . PHE A 1 79 ? -2.014 -5.305 15.042 1.00 93.19 79 PHE A CA 1
ATOM 669 C C . PHE A 1 79 ? -1.123 -6.447 15.527 1.00 93.19 79 PHE A C 1
ATOM 671 O O . PHE A 1 79 ? -1.336 -6.968 16.620 1.00 93.19 79 PHE A O 1
ATOM 678 N N . THR A 1 80 ? -0.170 -6.856 14.694 1.00 95.88 80 THR A N 1
ATOM 679 C CA . THR A 1 80 ? 0.835 -7.881 15.005 1.00 95.88 80 THR A CA 1
ATOM 680 C C . THR A 1 80 ? 2.189 -7.423 14.479 1.00 95.88 80 THR A C 1
ATOM 682 O O . THR A 1 80 ? 2.247 -6.579 13.580 1.00 95.88 80 THR A O 1
ATOM 685 N N . ASP A 1 81 ? 3.272 -7.987 15.006 1.00 96.38 81 ASP A N 1
ATOM 686 C CA . ASP A 1 81 ? 4.623 -7.653 14.544 1.00 96.38 81 ASP A CA 1
ATOM 687 C C . ASP A 1 81 ? 4.806 -7.982 13.054 1.00 96.38 81 ASP A C 1
ATOM 689 O O . ASP A 1 81 ? 5.430 -7.208 12.331 1.00 96.38 81 ASP A O 1
ATOM 693 N N . GLU A 1 82 ? 4.173 -9.052 12.551 1.00 95.25 82 GLU A N 1
ATOM 694 C CA . GLU A 1 82 ? 4.227 -9.391 11.121 1.00 95.25 82 GLU A CA 1
ATOM 695 C C . GLU A 1 82 ? 3.561 -8.315 10.249 1.00 95.25 82 GLU A C 1
ATOM 697 O O . GLU A 1 82 ? 4.051 -7.986 9.169 1.00 95.25 82 GLU A O 1
ATOM 702 N N . ILE A 1 83 ? 2.449 -7.735 10.717 1.00 96.81 83 ILE A N 1
ATOM 703 C CA . ILE A 1 83 ? 1.759 -6.639 10.024 1.00 96.81 83 ILE A CA 1
ATOM 704 C C . ILE A 1 83 ? 2.660 -5.402 9.961 1.00 96.81 83 ILE A C 1
ATOM 706 O O . ILE A 1 83 ? 2.742 -4.763 8.911 1.00 96.81 83 ILE A O 1
ATOM 710 N N . VAL A 1 84 ? 3.339 -5.068 11.063 1.00 96.31 84 VAL A N 1
ATOM 711 C CA . VAL A 1 84 ? 4.279 -3.937 11.112 1.00 96.31 84 VAL A CA 1
ATOM 712 C C . VAL A 1 84 ? 5.434 -4.167 10.152 1.00 96.31 84 VAL A C 1
ATOM 714 O O . VAL A 1 84 ? 5.738 -3.286 9.352 1.00 96.31 84 VAL A O 1
ATOM 717 N N . GLN A 1 85 ? 6.026 -5.360 10.186 1.00 97.00 85 GLN A N 1
ATOM 718 C CA . GLN A 1 85 ? 7.137 -5.725 9.319 1.00 97.00 85 GLN A CA 1
ATOM 719 C C . GLN A 1 85 ? 6.768 -5.583 7.837 1.00 97.00 85 GLN A C 1
ATOM 721 O O . GLN A 1 85 ? 7.494 -4.916 7.102 1.00 97.00 85 GLN A O 1
ATOM 726 N N . LEU A 1 86 ? 5.613 -6.107 7.410 1.00 97.56 86 LEU A N 1
ATOM 727 C CA . LEU A 1 86 ? 5.143 -5.982 6.023 1.00 97.56 86 LEU A CA 1
ATOM 728 C C . LEU A 1 86 ? 4.997 -4.520 5.581 1.00 97.56 86 LEU A C 1
ATOM 730 O O . LEU A 1 86 ? 5.404 -4.164 4.475 1.00 97.56 86 LEU A O 1
ATOM 734 N N . VAL A 1 87 ? 4.431 -3.662 6.437 1.00 97.88 87 VAL A N 1
ATOM 735 C CA . VAL A 1 87 ? 4.296 -2.228 6.135 1.00 97.88 87 VAL A CA 1
ATOM 736 C C . VAL A 1 87 ? 5.668 -1.565 6.051 1.00 97.88 87 VAL A C 1
ATOM 738 O O . VAL A 1 87 ? 5.913 -0.798 5.120 1.00 97.88 87 VAL A O 1
ATOM 741 N N . THR A 1 88 ? 6.570 -1.854 6.990 1.00 97.50 88 THR A N 1
ATOM 742 C CA . THR A 1 88 ? 7.928 -1.301 7.000 1.00 97.50 88 THR A CA 1
ATOM 743 C C . THR A 1 88 ? 8.704 -1.706 5.751 1.00 97.50 88 THR A C 1
ATOM 745 O O . THR A 1 88 ? 9.296 -0.840 5.105 1.00 97.50 88 THR A O 1
ATOM 748 N N . GLU A 1 89 ? 8.676 -2.982 5.372 1.00 97.12 89 GLU A N 1
ATOM 749 C CA . GLU A 1 89 ? 9.348 -3.498 4.176 1.00 97.12 89 GLU A CA 1
ATOM 750 C C . GLU A 1 89 ? 8.767 -2.878 2.901 1.00 97.12 89 GLU A C 1
ATOM 752 O O . GLU A 1 89 ? 9.508 -2.286 2.110 1.00 97.12 89 GLU A O 1
ATOM 757 N N . GLY A 1 90 ? 7.440 -2.907 2.742 1.00 97.00 90 GLY A N 1
ATOM 758 C CA . GLY A 1 90 ? 6.760 -2.347 1.575 1.00 97.00 90 GLY A CA 1
ATOM 759 C C . GLY A 1 90 ? 6.979 -0.840 1.411 1.00 97.00 90 GLY A C 1
ATOM 760 O O . GLY A 1 90 ? 7.269 -0.357 0.312 1.00 97.00 90 GLY A O 1
ATOM 761 N N . MET A 1 91 ? 6.911 -0.077 2.506 1.00 96.38 91 MET A N 1
ATOM 762 C CA . MET A 1 91 ? 7.184 1.364 2.488 1.00 96.38 91 MET A CA 1
ATOM 763 C C . MET A 1 91 ? 8.655 1.672 2.208 1.00 96.38 91 MET A C 1
ATOM 765 O O . MET A 1 91 ? 8.940 2.610 1.461 1.00 96.38 91 MET A O 1
ATOM 769 N N . THR A 1 92 ? 9.588 0.895 2.766 1.00 94.12 92 THR A N 1
ATOM 770 C CA . THR A 1 92 ? 11.029 1.076 2.528 1.00 94.12 92 THR A CA 1
ATOM 771 C C . THR A 1 92 ? 11.356 0.829 1.061 1.00 94.12 92 THR A C 1
ATOM 773 O O . THR A 1 92 ? 11.890 1.717 0.399 1.00 94.12 92 THR A O 1
ATOM 776 N N . LYS A 1 93 ? 10.945 -0.330 0.529 1.00 92.75 93 LYS A N 1
ATOM 777 C CA . LYS A 1 93 ? 11.176 -0.728 -0.864 1.00 92.75 93 LYS A CA 1
ATOM 778 C C . LYS A 1 93 ? 10.606 0.289 -1.846 1.00 92.75 93 LYS A C 1
ATOM 780 O O . LYS A 1 93 ? 11.291 0.713 -2.770 1.00 92.75 93 LYS A O 1
ATOM 785 N N . THR A 1 94 ? 9.365 0.723 -1.639 1.00 93.94 94 THR A N 1
ATOM 786 C CA . THR A 1 94 ? 8.730 1.685 -2.548 1.00 93.94 94 THR A CA 1
ATOM 787 C C . THR A 1 94 ? 9.323 3.087 -2.450 1.00 93.94 94 THR A C 1
ATOM 789 O O . THR A 1 94 ? 9.392 3.778 -3.462 1.00 93.94 94 THR A O 1
ATOM 792 N N . SER A 1 95 ? 9.795 3.511 -1.273 1.00 89.94 95 SER A N 1
ATOM 793 C CA . SER A 1 95 ? 10.421 4.830 -1.106 1.00 89.94 95 SER A CA 1
ATOM 794 C C . SER A 1 95 ? 11.769 4.932 -1.825 1.00 89.94 95 SER A C 1
ATOM 796 O O . SER A 1 95 ? 12.091 6.010 -2.320 1.00 89.94 95 SER A O 1
ATOM 798 N N . THR A 1 96 ? 12.509 3.825 -1.974 1.00 86.75 96 THR A N 1
ATOM 799 C CA . THR A 1 96 ? 13.762 3.782 -2.751 1.00 86.75 96 THR A CA 1
ATOM 800 C C . THR A 1 96 ? 13.582 4.328 -4.170 1.00 86.75 96 THR A C 1
ATOM 802 O O . THR A 1 96 ? 14.397 5.121 -4.623 1.00 86.75 96 THR A O 1
ATOM 805 N N . TYR A 1 97 ? 12.475 3.996 -4.840 1.00 83.25 97 TYR A N 1
ATOM 806 C CA . TYR A 1 97 ? 12.263 4.331 -6.254 1.00 83.25 97 TYR A CA 1
ATOM 807 C C . TYR A 1 97 ? 11.551 5.672 -6.502 1.00 83.25 97 TYR A C 1
ATOM 809 O O . TYR A 1 97 ? 11.351 6.064 -7.651 1.00 83.25 97 TYR A O 1
ATOM 817 N N . VAL A 1 98 ? 11.135 6.386 -5.451 1.00 78.19 98 VAL A N 1
ATOM 818 C CA . VAL A 1 98 ? 10.387 7.654 -5.583 1.00 78.19 98 VAL A CA 1
ATOM 819 C C . VAL A 1 98 ? 11.318 8.871 -5.570 1.00 78.19 98 VAL A C 1
ATOM 821 O O . VAL A 1 98 ? 11.013 9.891 -6.196 1.00 78.19 98 VAL A O 1
ATOM 824 N N . HIS A 1 99 ? 12.473 8.771 -4.914 1.00 72.00 99 HIS A N 1
ATOM 825 C CA . HIS A 1 99 ? 13.414 9.881 -4.772 1.00 72.00 99 HIS A CA 1
ATOM 826 C C . HIS A 1 99 ? 14.294 10.097 -6.016 1.00 72.00 99 HIS A C 1
ATOM 828 O O . HIS A 1 99 ? 14.229 9.354 -6.998 1.00 72.00 99 HIS A O 1
ATOM 834 N N . ASP A 1 100 ? 15.028 11.210 -6.026 1.00 59.59 100 ASP A N 1
ATOM 835 C CA . ASP A 1 100 ? 16.059 11.473 -7.030 1.00 59.59 100 ASP A CA 1
ATOM 836 C C . ASP A 1 100 ? 17.300 10.647 -6.668 1.00 59.59 100 ASP A C 1
ATOM 838 O O . ASP A 1 100 ? 17.792 10.735 -5.541 1.00 59.59 100 ASP A O 1
ATOM 842 N N . GLU A 1 101 ? 17.757 9.787 -7.577 1.00 61.41 101 GLU A N 1
ATOM 843 C CA . GLU A 1 101 ? 18.910 8.921 -7.326 1.00 61.41 101 GLU A CA 1
ATOM 844 C C . GLU A 1 101 ? 20.196 9.591 -7.811 1.00 61.41 101 GLU A C 1
ATOM 846 O O . GLU A 1 101 ? 20.271 10.133 -8.915 1.00 61.41 101 GLU A O 1
ATOM 851 N N . SER A 1 102 ? 21.242 9.520 -6.985 1.00 48.41 102 SER A N 1
ATOM 852 C CA . SER A 1 102 ? 22.576 9.975 -7.369 1.00 48.41 102 SER A CA 1
ATOM 853 C C . SER A 1 102 ? 23.146 9.086 -8.473 1.00 48.41 102 SER A C 1
ATOM 855 O O . SER A 1 102 ? 23.153 7.862 -8.361 1.00 48.41 102 SER A O 1
ATOM 857 N N . GLN A 1 103 ? 23.717 9.713 -9.501 1.00 46.88 103 GLN A N 1
ATOM 858 C CA . GLN A 1 103 ? 24.340 9.083 -10.674 1.00 46.88 103 GLN A CA 1
ATOM 859 C C . GLN A 1 103 ? 25.435 8.045 -10.339 1.00 46.88 103 GLN A C 1
ATOM 861 O O . GLN A 1 103 ? 25.810 7.253 -11.200 1.00 46.88 103 GLN A O 1
ATOM 866 N N . ALA A 1 104 ? 25.948 8.054 -9.102 1.00 44.66 104 ALA A N 1
ATOM 867 C CA . ALA A 1 104 ? 26.980 7.146 -8.602 1.00 44.66 104 ALA A CA 1
ATOM 868 C C . ALA A 1 104 ? 26.477 5.719 -8.309 1.00 44.66 104 ALA A C 1
ATOM 870 O O . ALA A 1 104 ? 27.275 4.784 -8.286 1.00 44.66 104 ALA A O 1
ATOM 871 N N . ILE A 1 105 ? 25.171 5.541 -8.095 1.00 51.94 105 ILE A N 1
ATOM 872 C CA . ILE A 1 105 ? 24.533 4.232 -7.950 1.00 51.94 105 ILE A CA 1
ATOM 873 C C . ILE A 1 105 ? 23.929 3.946 -9.322 1.00 51.94 105 ILE A C 1
ATOM 875 O O . ILE A 1 105 ? 22.929 4.553 -9.693 1.00 51.94 105 ILE A O 1
ATOM 879 N N . GLY A 1 106 ? 24.589 3.119 -10.137 1.00 52.09 106 GLY A N 1
ATOM 880 C CA . GLY A 1 106 ? 24.071 2.767 -11.463 1.00 52.09 106 GLY A CA 1
ATOM 881 C C . GLY A 1 106 ? 22.597 2.368 -11.356 1.00 52.09 106 GLY A C 1
ATOM 882 O O . GLY A 1 106 ? 22.268 1.567 -10.489 1.00 52.09 106 GLY A O 1
ATOM 883 N N . ARG A 1 107 ? 21.725 2.975 -12.178 1.00 56.62 107 ARG A N 1
ATOM 884 C CA . ARG A 1 107 ? 20.258 2.838 -12.091 1.00 56.62 107 ARG A CA 1
ATOM 885 C C . ARG A 1 107 ? 19.865 1.368 -11.937 1.00 56.62 107 ARG A C 1
ATOM 887 O O . ARG A 1 107 ? 19.883 0.627 -12.921 1.00 56.62 107 ARG A O 1
ATOM 894 N N . ILE A 1 108 ? 19.479 0.951 -10.733 1.00 66.56 108 ILE A N 1
ATOM 895 C CA . ILE A 1 108 ? 18.893 -0.373 -10.524 1.00 66.56 108 ILE A CA 1
ATOM 896 C C . ILE A 1 108 ? 17.422 -0.230 -10.888 1.00 66.56 108 ILE A C 1
ATOM 898 O O . ILE A 1 108 ? 16.570 0.025 -10.042 1.00 66.56 108 ILE A O 1
ATOM 902 N N . ILE A 1 109 ? 17.133 -0.313 -12.186 1.00 77.75 109 ILE A N 1
ATOM 903 C CA . ILE A 1 109 ? 15.750 -0.372 -12.647 1.00 77.75 109 ILE A CA 1
ATOM 904 C C . ILE A 1 109 ? 15.231 -1.765 -12.281 1.00 77.75 109 ILE A C 1
ATOM 906 O O . ILE A 1 109 ? 15.796 -2.745 -12.774 1.00 77.75 109 ILE A O 1
ATOM 910 N N . PRO A 1 110 ? 14.198 -1.873 -11.432 1.00 86.69 110 PRO A N 1
ATOM 911 C CA . PRO A 1 110 ? 13.669 -3.166 -11.041 1.00 86.69 110 PRO A CA 1
ATOM 912 C C . PRO A 1 110 ? 13.116 -3.894 -12.264 1.00 86.69 110 PRO A C 1
ATOM 914 O O . PRO A 1 110 ? 12.523 -3.303 -13.174 1.00 86.69 110 PRO A O 1
ATOM 917 N N . SER A 1 111 ? 13.337 -5.200 -12.286 1.00 88.19 111 SER A N 1
ATOM 918 C CA . SER A 1 111 ? 12.775 -6.108 -13.274 1.00 88.19 111 SER A CA 1
ATOM 919 C C . SER A 1 111 ? 11.259 -6.229 -13.112 1.00 88.19 111 SER A C 1
ATOM 921 O O . SER A 1 111 ? 10.707 -5.998 -12.038 1.00 88.19 111 SER A O 1
ATOM 923 N N . ASN A 1 112 ? 10.558 -6.635 -14.176 1.00 91.62 112 ASN A N 1
ATOM 924 C CA . ASN A 1 112 ? 9.116 -6.871 -14.089 1.00 91.62 112 ASN A CA 1
ATOM 925 C C . ASN A 1 112 ? 8.744 -7.905 -13.008 1.00 91.62 112 ASN A C 1
ATOM 927 O O . ASN A 1 112 ? 7.694 -7.766 -12.386 1.00 91.62 112 ASN A O 1
ATOM 931 N N . ASP A 1 113 ? 9.606 -8.898 -12.772 1.00 93.19 113 ASP A N 1
ATOM 932 C CA . ASP A 1 113 ? 9.397 -9.928 -11.752 1.00 93.19 113 ASP A CA 1
ATOM 933 C C . ASP A 1 113 ? 9.528 -9.349 -10.333 1.00 93.19 113 ASP A C 1
ATOM 935 O O . ASP A 1 113 ? 8.645 -9.580 -9.509 1.00 93.19 113 ASP A O 1
ATOM 939 N N . GLU A 1 114 ? 10.521 -8.490 -10.073 1.00 93.50 114 GLU A N 1
ATOM 940 C CA . GLU A 1 114 ? 10.616 -7.749 -8.800 1.00 93.50 114 GLU A CA 1
ATOM 941 C C . GLU A 1 114 ? 9.377 -6.876 -8.561 1.00 93.50 114 GLU A C 1
ATOM 943 O O . GLU A 1 114 ? 8.825 -6.849 -7.464 1.00 93.50 114 GLU A O 1
ATOM 948 N N . MET A 1 115 ? 8.869 -6.206 -9.601 1.00 96.00 115 MET A N 1
ATOM 949 C CA . MET A 1 115 ? 7.640 -5.412 -9.488 1.00 96.00 115 MET A CA 1
ATOM 950 C C . MET A 1 115 ? 6.416 -6.286 -9.163 1.00 96.00 115 MET A C 1
ATOM 952 O O . MET A 1 115 ? 5.523 -5.867 -8.422 1.00 96.00 115 MET A O 1
ATOM 956 N N . ILE A 1 116 ? 6.349 -7.504 -9.709 1.00 97.75 116 ILE A N 1
ATOM 957 C CA . ILE A 1 116 ? 5.297 -8.474 -9.378 1.00 97.75 116 ILE A CA 1
ATOM 958 C C . ILE A 1 116 ? 5.399 -8.883 -7.905 1.00 97.75 116 ILE A C 1
ATOM 960 O O . ILE A 1 116 ? 4.378 -8.908 -7.214 1.00 97.75 116 ILE A O 1
ATOM 964 N N . GLU A 1 117 ? 6.599 -9.191 -7.418 1.00 97.56 117 GLU A N 1
ATOM 965 C CA . GLU A 1 117 ? 6.848 -9.563 -6.021 1.00 97.56 117 GLU A CA 1
ATOM 966 C C . GLU A 1 117 ? 6.475 -8.434 -5.054 1.00 97.56 117 GLU A C 1
ATOM 968 O O . GLU A 1 117 ? 5.725 -8.660 -4.098 1.00 97.56 117 GLU A O 1
ATOM 973 N N . ASP A 1 118 ? 6.879 -7.204 -5.363 1.00 97.56 118 ASP A N 1
ATOM 974 C CA . ASP A 1 118 ? 6.566 -6.021 -4.561 1.00 97.56 118 ASP A CA 1
ATOM 975 C C . ASP A 1 118 ? 5.049 -5.760 -4.488 1.00 97.56 118 ASP A C 1
ATOM 977 O O . ASP A 1 118 ? 4.505 -5.429 -3.428 1.00 97.56 118 ASP A O 1
ATOM 981 N N . LEU A 1 119 ? 4.320 -5.958 -5.595 1.00 98.50 119 LEU A N 1
ATOM 982 C CA . LEU A 1 119 ? 2.856 -5.870 -5.592 1.00 98.50 119 LEU A CA 1
ATOM 983 C C . LEU A 1 119 ? 2.213 -7.025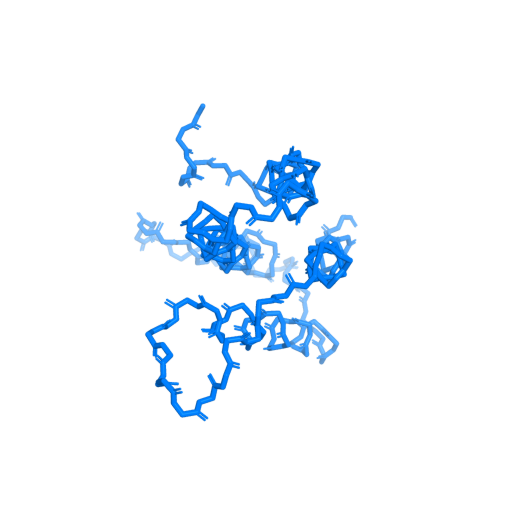 -4.811 1.00 98.50 119 LEU A C 1
ATOM 985 O O . LEU A 1 119 ? 1.208 -6.824 -4.120 1.00 98.50 119 LEU A O 1
ATOM 989 N N . ASN A 1 120 ? 2.772 -8.233 -4.910 1.00 98.25 120 ASN A N 1
ATOM 990 C CA . ASN A 1 120 ? 2.279 -9.399 -4.184 1.00 98.25 120 ASN A CA 1
ATOM 991 C C . ASN A 1 120 ? 2.407 -9.213 -2.671 1.00 98.25 120 ASN A C 1
ATOM 993 O O . ASN A 1 120 ? 1.514 -9.657 -1.953 1.00 98.25 120 ASN A O 1
ATOM 997 N N . MET A 1 121 ? 3.438 -8.517 -2.187 1.00 98.25 121 MET A N 1
ATOM 998 C CA . MET A 1 121 ? 3.574 -8.172 -0.769 1.00 98.25 121 MET A CA 1
ATOM 999 C C . MET A 1 121 ? 2.385 -7.330 -0.276 1.00 98.25 121 MET A C 1
ATOM 1001 O O . MET A 1 121 ? 1.763 -7.660 0.736 1.00 98.25 121 MET A O 1
ATOM 1005 N N . LEU A 1 122 ? 1.981 -6.305 -1.037 1.00 98.50 122 LEU A N 1
ATOM 1006 C CA . LEU A 1 122 ? 0.782 -5.518 -0.723 1.00 98.50 122 LEU A CA 1
ATOM 1007 C C . LEU A 1 122 ? -0.502 -6.364 -0.827 1.00 98.50 122 LEU A C 1
ATOM 1009 O O . LEU A 1 122 ? -1.425 -6.216 -0.020 1.00 98.50 122 LEU A O 1
ATOM 1013 N N . GLU A 1 123 ? -0.587 -7.273 -1.804 1.00 98.00 123 GLU A N 1
ATOM 1014 C CA . GLU A 1 123 ? -1.736 -8.175 -1.934 1.00 98.00 123 GLU A CA 1
ATOM 1015 C C . GLU A 1 123 ? -1.841 -9.136 -0.737 1.00 98.00 123 GLU A C 1
ATOM 1017 O O . GLU A 1 123 ? -2.942 -9.339 -0.217 1.00 98.00 123 GLU A O 1
ATOM 1022 N N . GLN A 1 124 ? -0.719 -9.689 -0.269 1.00 97.19 124 GLN A N 1
ATOM 1023 C CA . GLN A 1 124 ? -0.634 -10.531 0.926 1.00 97.19 124 GLN A CA 1
ATOM 1024 C C . GLN A 1 124 ? -1.055 -9.758 2.173 1.00 97.19 124 GLN A C 1
ATOM 1026 O O . GLN A 1 124 ? -1.950 -10.215 2.883 1.00 97.19 124 GLN A O 1
ATOM 1031 N N . PHE A 1 125 ? -0.512 -8.554 2.374 1.00 97.88 125 PHE A N 1
ATOM 1032 C CA . PHE A 1 125 ? -0.937 -7.652 3.441 1.00 97.88 125 PHE A CA 1
ATOM 1033 C C . PHE A 1 125 ? -2.457 -7.435 3.418 1.00 97.88 125 PHE A C 1
ATOM 1035 O O . PHE A 1 125 ? -3.131 -7.630 4.426 1.00 97.88 125 PHE A O 1
ATOM 1042 N N . SER A 1 126 ? -3.033 -7.134 2.247 1.00 97.19 126 SER A N 1
ATOM 1043 C CA . SER A 1 126 ? -4.478 -6.896 2.118 1.00 97.19 126 SER A CA 1
ATOM 1044 C C . SER A 1 126 ? -5.342 -8.105 2.499 1.00 97.19 126 SER A C 1
ATOM 1046 O O . SER A 1 126 ? -6.484 -7.937 2.925 1.00 97.19 126 SER A O 1
ATOM 1048 N N . LYS A 1 127 ? -4.822 -9.332 2.347 1.00 96.19 127 LYS A N 1
ATOM 1049 C CA . LYS A 1 127 ? -5.534 -10.572 2.691 1.00 96.19 127 LYS A CA 1
ATOM 1050 C C . LYS A 1 127 ? -5.598 -10.809 4.202 1.00 96.19 127 LYS A C 1
ATOM 1052 O O . LYS A 1 127 ? -6.481 -11.538 4.631 1.00 96.19 127 LYS A O 1
ATOM 1057 N N . LEU A 1 128 ? -4.738 -10.172 5.003 1.00 95.38 128 LEU A N 1
ATOM 1058 C CA . LEU A 1 128 ? -4.752 -10.296 6.468 1.00 95.38 128 LEU A CA 1
ATOM 1059 C C . LEU A 1 128 ? -5.975 -9.641 7.135 1.00 95.38 128 LEU A C 1
ATOM 1061 O O . LEU A 1 128 ? -6.221 -9.898 8.316 1.00 95.38 128 LEU A O 1
ATOM 1065 N N . PHE A 1 129 ? -6.711 -8.813 6.385 1.00 93.75 129 PHE A N 1
ATOM 1066 C CA . PHE A 1 129 ? -7.867 -8.028 6.836 1.00 93.75 129 PHE A CA 1
ATOM 1067 C C . PHE A 1 129 ? -9.182 -8.426 6.137 1.00 93.75 129 PHE A C 1
ATOM 1069 O O . PHE A 1 129 ? -10.167 -7.694 6.233 1.00 93.75 129 PHE A O 1
ATOM 1076 N N . LYS A 1 130 ? -9.189 -9.540 5.393 1.00 80.31 130 LYS A N 1
ATOM 1077 C CA . LYS A 1 130 ? -10.389 -10.092 4.746 1.00 80.31 130 LYS A CA 1
ATOM 1078 C C . LYS A 1 130 ? -11.097 -11.115 5.619 1.00 80.31 130 LYS A C 1
ATOM 1080 O O . LYS A 1 130 ? -10.405 -11.791 6.409 1.00 80.31 130 LYS A O 1
#

InterPro domains:
  IPR000327 POU-specific domain [PS51179] (114-130)

Foldseek 3Di:
DDLVPDALVVLLVVLVVCLVVLQVCVVVVVPVVNLVVLLVSLVSQLVSLVRCCCCFQLVVLDDPPDPHRPVVSNVLHDDDPVLVVLSVVLNVVSVVSNDDDDVVPPDPRDDSVVSVVSSVSSVVSSVVRD

Secondary structure (DSSP, 8-state):
--GGG--HHHHHHHHHHHHHHHHHHHHTT-HHHHHHHHHHHHHHHHHHHHHHIIIIISTTSS-TT--S--GGGGGG----HHHHHHHHHHHHHHHHTTSPPPTTS---PPPHHHHHHHHHHHHHHHHTT-

Radius of gyration: 16.18 Å; chains: 1; bounding box: 43×26×45 Å